Protein AF-A0A3M6JUL6-F1 (afdb_monomer_lite)

Foldseek 3Di:
DDDPVDDDDDDDALVCLQVDDDDLVPDQKDKQWDADPPCVQVFIKIKMAGPQADDDDPDGFHDIKMFGDPDDPVCVVVVVVVQCVVFNADWDDDVRMIGRGPTHDDRHSNVVSVVND

Structure (mmCIF, N/CA/C/O backbone):
data_AF-A0A3M6JUL6-F1
#
_entry.id   AF-A0A3M6JUL6-F1
#
loop_
_atom_site.group_PDB
_atom_site.id
_atom_site.type_symbol
_atom_site.label_atom_id
_atom_site.label_alt_id
_atom_site.label_comp_id
_atom_site.label_asym_id
_atom_site.label_entity_id
_atom_site.label_seq_id
_atom_site.pdbx_PDB_ins_code
_atom_site.Cartn_x
_atom_site.Cartn_y
_atom_site.Cartn_z
_atom_site.occupancy
_atom_site.B_iso_or_equiv
_atom_site.auth_seq_id
_atom_site.auth_comp_id
_atom_site.auth_asym_id
_atom_site.auth_atom_id
_atom_site.pdbx_PDB_model_num
ATOM 1 N N . MET A 1 1 ? 15.401 6.166 -26.094 1.00 45.66 1 MET A N 1
ATOM 2 C CA . MET A 1 1 ? 14.766 6.339 -24.767 1.00 45.66 1 MET A CA 1
ATOM 3 C C . MET A 1 1 ? 15.833 6.148 -23.704 1.00 45.66 1 MET A C 1
ATOM 5 O O . MET A 1 1 ? 16.556 5.165 -23.783 1.00 45.66 1 MET A O 1
ATOM 9 N N . ALA A 1 2 ? 16.001 7.099 -22.782 1.00 38.72 2 ALA A N 1
ATOM 10 C CA . ALA A 1 2 ? 17.011 6.995 -21.730 1.00 38.72 2 ALA A CA 1
ATOM 11 C C . ALA A 1 2 ? 16.761 5.747 -20.867 1.00 38.72 2 ALA A C 1
ATOM 13 O O . ALA A 1 2 ? 15.647 5.542 -20.385 1.00 38.72 2 ALA A O 1
ATOM 14 N N . LYS A 1 3 ? 17.794 4.919 -20.685 1.00 45.34 3 LYS A N 1
ATOM 15 C CA . LYS A 1 3 ? 17.782 3.786 -19.757 1.00 45.34 3 LYS A CA 1
ATOM 16 C C . LYS A 1 3 ? 17.609 4.329 -18.335 1.00 45.34 3 LYS A C 1
ATOM 18 O O . LYS A 1 3 ? 18.520 4.948 -17.787 1.00 45.34 3 LYS A O 1
ATOM 23 N N . LYS A 1 4 ? 16.420 4.159 -17.755 1.00 61.41 4 LYS A N 1
ATOM 24 C CA . LYS A 1 4 ? 16.081 4.582 -16.385 1.00 61.41 4 LYS A CA 1
ATOM 25 C C . LYS A 1 4 ? 16.651 3.582 -15.364 1.00 61.41 4 LYS A C 1
ATOM 27 O O . LYS A 1 4 ? 15.922 3.032 -14.551 1.00 61.41 4 LYS A O 1
ATOM 32 N N . ASP A 1 5 ? 17.956 3.313 -15.425 1.00 57.66 5 ASP A N 1
ATOM 33 C CA . ASP A 1 5 ? 18.569 2.132 -14.788 1.00 57.66 5 ASP A CA 1
ATOM 34 C C . ASP A 1 5 ? 18.646 2.201 -13.248 1.00 57.66 5 ASP A C 1
ATOM 36 O O . ASP A 1 5 ? 18.970 1.201 -12.608 1.00 57.66 5 ASP A O 1
ATOM 40 N N . ARG A 1 6 ? 18.319 3.343 -12.624 1.00 59.38 6 ARG A N 1
ATOM 41 C CA . ARG A 1 6 ? 18.102 3.460 -11.172 1.00 59.38 6 ARG A CA 1
ATOM 42 C C . ARG A 1 6 ? 17.433 4.781 -10.831 1.00 59.38 6 ARG A C 1
ATOM 44 O O . ARG A 1 6 ? 18.004 5.849 -11.036 1.00 59.38 6 ARG A O 1
ATOM 51 N N . MET A 1 7 ? 16.233 4.713 -10.279 1.00 63.41 7 MET A N 1
ATOM 52 C CA . MET A 1 7 ? 15.440 5.885 -9.938 1.00 63.41 7 MET A CA 1
ATOM 53 C C . MET A 1 7 ? 14.912 5.744 -8.517 1.00 63.41 7 MET A C 1
ATOM 55 O O . MET A 1 7 ? 14.349 4.713 -8.176 1.00 63.41 7 MET A O 1
ATOM 59 N N . ARG A 1 8 ? 15.192 6.746 -7.671 1.00 59.88 8 ARG A N 1
ATOM 60 C CA . ARG A 1 8 ? 14.999 6.646 -6.215 1.00 59.88 8 ARG A CA 1
ATOM 61 C C . ARG A 1 8 ? 13.639 7.155 -5.731 1.00 59.88 8 ARG A C 1
ATOM 63 O O . ARG A 1 8 ? 13.105 6.556 -4.815 1.00 59.88 8 ARG A O 1
ATOM 70 N N . TYR A 1 9 ? 13.089 8.214 -6.333 1.00 59.78 9 TYR A N 1
ATOM 71 C CA . TYR A 1 9 ? 11.807 8.804 -5.922 1.00 59.78 9 TYR A CA 1
ATOM 72 C C . TYR A 1 9 ? 11.105 9.456 -7.110 1.00 59.78 9 TYR A C 1
ATOM 74 O O . TYR A 1 9 ? 11.730 10.234 -7.831 1.00 59.78 9 TYR A O 1
ATOM 82 N N . TRP A 1 10 ? 9.834 9.119 -7.316 1.00 66.62 10 TRP A N 1
ATOM 83 C CA . TRP A 1 10 ? 8.982 9.648 -8.380 1.00 66.62 10 TRP A CA 1
ATOM 84 C C . TRP A 1 10 ? 7.619 9.977 -7.776 1.00 66.62 10 TRP A C 1
ATOM 86 O O . TRP A 1 10 ? 7.007 9.115 -7.155 1.00 66.62 10 TRP A O 1
ATOM 96 N N . LYS A 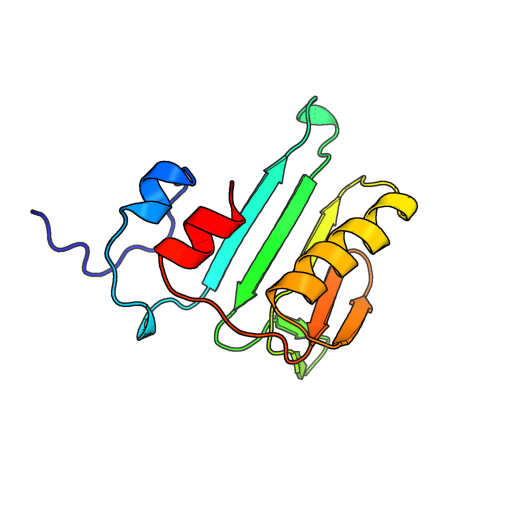1 11 ? 7.152 11.216 -7.954 1.00 81.62 11 LYS A N 1
ATOM 97 C CA . LYS A 1 11 ? 5.733 11.553 -7.813 1.00 81.62 11 LYS A CA 1
ATOM 98 C C . LYS A 1 11 ? 5.137 11.417 -9.207 1.00 81.62 11 LYS A C 1
ATOM 100 O O . LYS A 1 11 ? 5.548 12.156 -10.095 1.00 81.62 11 LYS A O 1
ATOM 105 N N . ILE A 1 12 ? 4.268 10.436 -9.392 1.00 87.50 12 ILE A N 1
ATOM 106 C CA . ILE A 1 12 ? 3.654 10.100 -10.679 1.00 87.50 12 ILE A CA 1
ATOM 107 C C . ILE A 1 12 ? 2.156 9.959 -10.495 1.00 87.50 12 ILE A C 1
ATOM 109 O O . ILE A 1 12 ? 1.696 9.521 -9.438 1.00 87.50 12 ILE A O 1
ATOM 113 N N . THR A 1 13 ? 1.400 10.343 -11.513 1.00 90.31 13 THR A N 1
ATOM 114 C CA . THR A 1 13 ? -0.053 10.169 -11.512 1.00 90.31 13 THR A CA 1
ATOM 115 C C . THR A 1 13 ? -0.421 8.703 -11.759 1.00 90.31 13 THR A C 1
ATOM 117 O O . THR A 1 13 ? 0.392 7.912 -12.247 1.00 90.31 13 THR A O 1
ATOM 120 N N . SER A 1 14 ? -1.664 8.322 -11.459 1.00 90.31 14 SER A N 1
ATOM 121 C CA . SER A 1 14 ? -2.175 6.973 -11.752 1.00 90.31 14 SER A CA 1
ATOM 122 C C . SER A 1 14 ? -2.121 6.637 -13.253 1.00 90.31 14 SER A C 1
ATOM 124 O O . SER A 1 14 ? -1.816 5.501 -13.634 1.00 90.31 14 SER A O 1
ATOM 126 N N . GLU A 1 15 ? -2.332 7.630 -14.121 1.00 90.44 15 GLU A N 1
ATOM 127 C CA . GLU A 1 15 ? -2.239 7.494 -15.580 1.00 90.44 15 GLU A CA 1
ATOM 128 C C . GLU A 1 15 ? -0.798 7.265 -16.058 1.00 90.44 15 GLU A C 1
ATOM 130 O O . GLU A 1 15 ? -0.545 6.401 -16.905 1.00 90.44 15 GLU A O 1
ATOM 135 N N . GLU A 1 16 ? 0.165 7.994 -15.491 1.00 90.75 16 GLU A N 1
ATOM 136 C CA . GLU A 1 16 ? 1.589 7.798 -15.778 1.00 90.75 16 GLU A CA 1
ATOM 137 C C . GLU A 1 16 ? 2.067 6.434 -15.274 1.00 90.75 16 GLU A C 1
ATOM 139 O O . GLU A 1 16 ? 2.752 5.719 -16.007 1.00 90.75 16 GLU A O 1
ATOM 144 N N . MET A 1 17 ? 1.660 6.048 -14.058 1.00 90.94 17 MET A N 1
ATOM 145 C CA . MET A 1 17 ? 1.969 4.755 -13.443 1.00 90.94 17 MET A CA 1
ATOM 146 C C . MET A 1 17 ? 1.481 3.596 -14.318 1.00 90.94 17 MET A C 1
ATOM 148 O O . MET A 1 17 ? 2.242 2.668 -14.576 1.00 90.94 17 MET A O 1
ATOM 152 N N . SER A 1 18 ? 0.267 3.687 -14.866 1.00 89.50 18 SER A N 1
ATOM 153 C CA . SER A 1 18 ? -0.321 2.647 -15.726 1.00 89.50 18 SER A CA 1
ATOM 154 C C . SER A 1 18 ? 0.486 2.375 -17.005 1.00 89.50 18 SER A C 1
ATOM 156 O O . SER A 1 18 ? 0.457 1.264 -17.537 1.00 89.50 18 SER A O 1
ATOM 158 N N . ASN A 1 19 ? 1.227 3.376 -17.490 1.00 88.31 19 ASN A N 1
ATOM 159 C CA . ASN A 1 19 ? 2.086 3.284 -18.674 1.00 88.31 19 ASN A CA 1
ATOM 160 C C . ASN A 1 19 ? 3.576 3.146 -18.322 1.00 88.31 19 ASN A C 1
ATOM 162 O O . ASN A 1 19 ? 4.427 3.046 -19.211 1.00 88.31 19 ASN A O 1
ATOM 166 N N . PHE A 1 20 ? 3.916 3.163 -17.033 1.00 88.31 20 PHE A N 1
ATOM 167 C CA . PHE A 1 20 ? 5.293 3.126 -16.577 1.00 88.31 20 PHE A CA 1
ATOM 168 C C . PHE A 1 20 ? 5.858 1.712 -16.737 1.00 88.31 20 PHE A C 1
ATOM 170 O O . PHE A 1 20 ? 5.227 0.726 -16.362 1.00 88.31 20 PHE A O 1
ATOM 177 N N . ASN A 1 21 ? 7.062 1.605 -17.296 1.00 86.25 21 ASN A N 1
ATOM 178 C CA . ASN A 1 21 ? 7.731 0.328 -17.514 1.00 86.25 21 ASN A CA 1
ATOM 179 C C . ASN A 1 21 ? 9.011 0.264 -16.678 1.00 86.25 21 ASN A C 1
ATOM 181 O O . ASN A 1 21 ? 9.911 1.093 -16.842 1.00 86.25 21 ASN A O 1
ATOM 185 N N . TYR A 1 22 ? 9.075 -0.716 -15.786 1.00 87.69 22 TYR A N 1
ATOM 186 C CA . TYR A 1 22 ? 10.225 -1.039 -14.953 1.00 87.69 22 TYR A CA 1
ATOM 187 C C . TYR A 1 22 ? 10.223 -2.536 -14.651 1.00 87.69 22 TYR A C 1
ATOM 189 O O . TYR A 1 22 ? 9.225 -3.225 -14.838 1.00 87.69 22 TYR A O 1
ATOM 197 N N . ASP A 1 23 ? 11.364 -3.018 -14.175 1.00 89.75 23 ASP A N 1
ATOM 198 C CA . ASP A 1 23 ? 11.511 -4.372 -13.655 1.00 89.75 23 ASP A CA 1
ATOM 199 C C . ASP A 1 23 ? 10.886 -4.442 -12.253 1.00 89.75 23 ASP A C 1
ATOM 201 O O . ASP A 1 23 ? 11.468 -3.947 -11.281 1.00 89.75 23 ASP A O 1
ATOM 205 N N . ASP A 1 24 ? 9.682 -5.004 -12.164 1.00 90.94 24 ASP A N 1
ATOM 206 C CA . ASP A 1 24 ? 8.900 -5.111 -10.930 1.00 90.94 24 ASP A CA 1
ATOM 207 C C . ASP A 1 24 ? 9.632 -5.890 -9.834 1.00 90.94 24 ASP A C 1
ATOM 209 O O . ASP A 1 24 ? 9.525 -5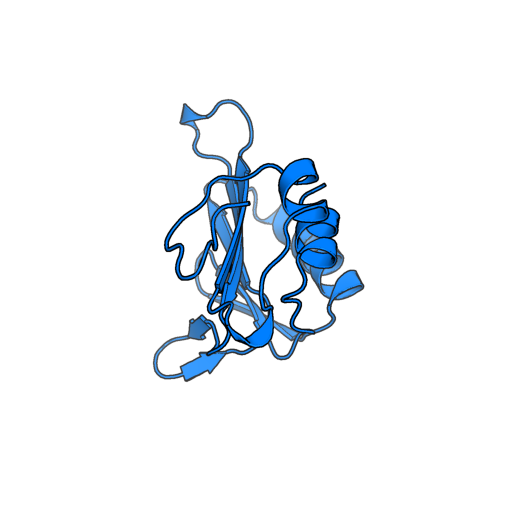.533 -8.659 1.00 90.94 24 ASP A O 1
ATOM 213 N N . THR A 1 25 ? 10.478 -6.857 -10.199 1.00 91.00 25 THR A N 1
ATOM 214 C CA . THR A 1 25 ? 11.325 -7.627 -9.273 1.00 91.00 25 THR A CA 1
ATOM 215 C C . THR A 1 25 ? 12.308 -6.754 -8.494 1.00 91.00 25 THR A C 1
ATOM 217 O O . THR A 1 25 ? 12.751 -7.133 -7.406 1.00 91.00 25 THR A O 1
ATOM 220 N N . LYS A 1 26 ? 12.623 -5.563 -9.017 1.00 89.94 26 LYS A N 1
ATOM 221 C CA . LYS A 1 26 ? 13.528 -4.590 -8.395 1.00 89.94 26 LYS A CA 1
ATOM 222 C C . LYS A 1 26 ? 12.808 -3.519 -7.578 1.00 89.94 26 LYS A C 1
ATOM 224 O O . LYS A 1 26 ? 13.489 -2.732 -6.916 1.00 89.94 26 LYS A O 1
ATOM 229 N N . LEU A 1 27 ? 11.475 -3.462 -7.598 1.00 90.81 27 LEU A N 1
ATOM 230 C CA . LEU A 1 27 ? 10.727 -2.482 -6.815 1.00 90.81 27 LEU A CA 1
ATOM 231 C C . LEU A 1 27 ? 10.745 -2.866 -5.335 1.00 90.81 27 LEU A C 1
ATOM 233 O O . LEU A 1 27 ? 10.212 -3.903 -4.941 1.00 90.81 27 LEU A O 1
ATOM 237 N N . LEU A 1 28 ? 11.377 -2.025 -4.517 1.00 92.31 28 LEU A N 1
ATOM 238 C CA . LEU A 1 28 ? 11.514 -2.258 -3.079 1.00 92.31 28 LEU A CA 1
ATOM 239 C C . LEU A 1 28 ? 10.278 -1.817 -2.301 1.00 92.31 28 LEU A C 1
ATOM 241 O O . LEU A 1 28 ? 9.916 -2.458 -1.317 1.00 92.31 28 LEU A O 1
ATOM 245 N N . ASN A 1 29 ? 9.658 -0.721 -2.722 1.00 93.56 29 ASN A N 1
ATOM 246 C CA . ASN A 1 29 ? 8.460 -0.177 -2.115 1.00 93.56 29 ASN A CA 1
ATOM 247 C C . ASN A 1 29 ? 7.719 0.750 -3.081 1.00 93.56 29 ASN A C 1
ATOM 249 O O . ASN A 1 29 ? 8.294 1.257 -4.046 1.00 93.56 29 ASN A O 1
ATOM 253 N N . TRP A 1 30 ? 6.448 0.985 -2.781 1.00 93.81 30 TRP A N 1
ATOM 254 C CA . TRP A 1 30 ? 5.641 2.036 -3.386 1.00 93.81 30 TRP A CA 1
ATOM 255 C C . TRP A 1 30 ? 4.655 2.586 -2.352 1.00 93.81 30 TRP A C 1
ATOM 257 O O . TRP A 1 30 ? 4.340 1.913 -1.366 1.00 93.81 30 TRP A O 1
ATOM 267 N N . GLU A 1 31 ? 4.188 3.813 -2.579 1.00 93.81 31 GLU A N 1
ATOM 268 C CA . GLU A 1 31 ? 3.131 4.443 -1.791 1.00 93.81 31 GLU A CA 1
ATOM 269 C C . GLU A 1 31 ? 2.093 5.104 -2.708 1.00 93.81 31 GLU A C 1
ATOM 271 O O . GLU A 1 31 ? 2.436 5.629 -3.768 1.00 93.81 31 GLU A O 1
ATOM 276 N N . ILE A 1 32 ? 0.831 5.094 -2.287 1.00 93.56 32 ILE A N 1
ATOM 277 C CA . ILE A 1 32 ? -0.253 5.891 -2.866 1.00 93.56 32 ILE A CA 1
ATOM 278 C C . ILE A 1 32 ? -0.743 6.818 -1.761 1.00 93.56 32 ILE A C 1
ATOM 280 O O . ILE A 1 32 ? -1.239 6.351 -0.736 1.00 93.56 32 ILE A O 1
ATOM 284 N N . LYS A 1 33 ? -0.593 8.129 -1.958 1.00 90.75 33 LYS A N 1
ATOM 285 C CA . LYS A 1 33 ? -1.031 9.139 -0.992 1.00 90.75 33 LYS A CA 1
ATOM 286 C C . LYS A 1 33 ? -2.337 9.779 -1.452 1.00 90.75 33 LYS A C 1
ATOM 288 O O . LYS A 1 33 ? -2.347 10.547 -2.409 1.00 90.75 33 LYS A O 1
ATOM 293 N N . CYS A 1 34 ? -3.414 9.503 -0.730 1.00 88.75 34 CYS A N 1
ATOM 294 C CA . CYS A 1 34 ? -4.726 10.106 -0.920 1.00 88.75 34 CYS A CA 1
ATOM 295 C C . CYS A 1 34 ? -4.869 11.289 0.044 1.00 88.75 34 CYS A C 1
ATOM 297 O O . CYS A 1 34 ? -5.083 11.078 1.237 1.00 88.75 34 CYS A O 1
ATOM 299 N N . VAL A 1 35 ? -4.716 12.518 -0.450 1.00 88.25 35 VAL A N 1
ATOM 300 C CA . VAL A 1 35 ? -4.893 13.755 0.334 1.00 88.25 35 VAL A CA 1
ATOM 301 C C . VAL A 1 35 ? -6.305 14.292 0.104 1.00 88.25 35 VAL A C 1
ATOM 303 O O . VAL A 1 35 ? -6.769 14.306 -1.034 1.00 88.25 35 VAL A O 1
ATOM 306 N N . ARG A 1 36 ? -6.994 14.705 1.171 1.00 87.06 36 ARG A N 1
ATOM 307 C CA . ARG A 1 36 ? -8.285 15.401 1.102 1.00 87.06 36 ARG A CA 1
ATOM 308 C C . ARG A 1 36 ? -8.070 16.898 1.292 1.00 87.06 36 ARG A C 1
ATOM 310 O O . ARG A 1 36 ? -7.210 17.305 2.068 1.00 87.06 36 ARG A O 1
ATOM 317 N N . GLU A 1 37 ? -8.862 17.693 0.586 1.00 81.81 37 GLU A N 1
ATOM 318 C CA . GLU A 1 37 ? -8.919 19.135 0.808 1.00 81.81 37 GLU A CA 1
ATOM 319 C C . GLU A 1 37 ? -9.720 19.452 2.086 1.00 81.81 37 GLU A C 1
ATOM 321 O O . GLU A 1 37 ? -10.677 18.731 2.390 1.00 81.81 37 GLU A O 1
ATOM 326 N N . PRO A 1 38 ? -9.372 20.530 2.806 1.00 85.75 38 PRO A N 1
ATOM 327 C CA . PRO A 1 38 ? -8.256 21.439 2.538 1.00 85.75 38 PRO A CA 1
ATOM 328 C C . PRO A 1 38 ? -6.908 20.865 3.039 1.00 85.75 38 PRO A C 1
ATOM 330 O O . PRO A 1 38 ? -6.838 20.158 4.043 1.00 85.75 38 PRO A O 1
ATOM 333 N N . GLU A 1 39 ? -5.819 21.113 2.297 1.00 79.38 39 GLU A N 1
ATOM 334 C CA . GLU A 1 39 ? -4.518 20.453 2.537 1.00 79.38 39 GLU A CA 1
ATOM 335 C C . GLU A 1 39 ? -3.884 20.794 3.900 1.00 79.38 39 GLU A C 1
ATOM 337 O O . GLU A 1 39 ? -3.103 20.004 4.439 1.00 79.38 39 GLU A O 1
ATOM 342 N N . ASP A 1 40 ? -4.210 21.957 4.461 1.00 85.88 40 ASP A N 1
ATOM 343 C CA . ASP A 1 40 ? -3.713 22.458 5.746 1.00 85.88 40 ASP A CA 1
ATOM 344 C C . ASP A 1 40 ? -4.257 21.679 6.951 1.00 85.88 40 ASP A C 1
ATOM 346 O O . ASP A 1 40 ? -3.600 21.621 7.992 1.00 85.88 40 ASP A O 1
ATOM 350 N N . GLU A 1 41 ? -5.389 20.992 6.796 1.00 85.44 41 GLU A N 1
ATOM 351 C CA . GLU A 1 41 ? -5.927 20.073 7.804 1.00 85.44 41 GLU A CA 1
ATOM 352 C C . GLU A 1 41 ? -5.237 18.698 7.788 1.00 85.44 41 GLU A C 1
ATOM 354 O O . GLU A 1 41 ? -5.478 17.859 8.661 1.00 85.44 41 GLU A O 1
ATOM 359 N N . ALA A 1 42 ? -4.342 18.456 6.823 1.00 85.69 42 ALA A N 1
ATOM 360 C CA . ALA A 1 42 ? -3.538 17.242 6.703 1.00 85.69 42 ALA A CA 1
AT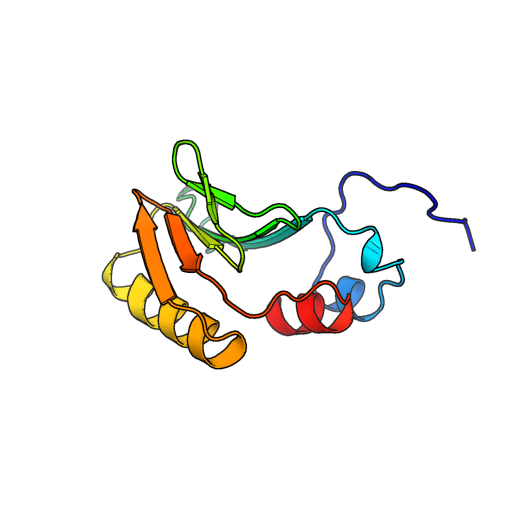OM 361 C C . ALA A 1 42 ? -4.359 15.936 6.744 1.00 85.69 42 ALA A C 1
ATOM 363 O O . ALA A 1 42 ? -3.872 14.904 7.213 1.00 85.69 42 ALA A O 1
ATOM 364 N N . HIS A 1 43 ? -5.588 15.958 6.229 1.00 90.50 43 HIS A N 1
ATOM 365 C CA . HIS A 1 43 ? -6.423 14.776 6.057 1.00 90.50 43 HIS A CA 1
ATOM 366 C C . HIS A 1 43 ? -5.849 13.890 4.950 1.00 90.50 43 HIS A C 1
ATOM 368 O O . HIS A 1 43 ? -5.956 14.216 3.766 1.00 90.50 43 HIS A O 1
ATOM 374 N N . PHE A 1 44 ? -5.223 12.765 5.300 1.00 90.75 44 PHE A N 1
ATOM 375 C CA . PHE A 1 44 ? -4.713 11.849 4.279 1.00 90.75 44 PHE A CA 1
ATOM 376 C C . PHE A 1 44 ? -4.706 10.384 4.696 1.00 90.75 44 PHE A C 1
ATOM 378 O O . PHE A 1 44 ? -4.622 10.038 5.875 1.00 90.75 44 PHE A O 1
ATOM 385 N N . ILE A 1 45 ? -4.734 9.527 3.679 1.00 93.00 45 ILE A N 1
ATOM 386 C CA . ILE A 1 45 ? -4.503 8.087 3.776 1.00 93.00 45 ILE A CA 1
ATOM 387 C C . ILE A 1 45 ? -3.343 7.755 2.845 1.00 93.00 45 ILE A C 1
ATOM 389 O O . ILE A 1 45 ? -3.393 8.051 1.654 1.00 93.00 45 ILE A O 1
ATOM 393 N N . GLY A 1 46 ? -2.281 7.170 3.385 1.00 94.31 46 GLY A N 1
ATOM 394 C CA . GLY A 1 46 ? -1.172 6.641 2.601 1.00 94.31 46 GLY A CA 1
ATOM 395 C C . GLY A 1 46 ? -1.232 5.123 2.591 1.00 94.31 46 GLY A C 1
ATOM 396 O O . GLY A 1 46 ? -1.143 4.525 3.658 1.00 94.31 46 GLY A O 1
ATOM 397 N N . V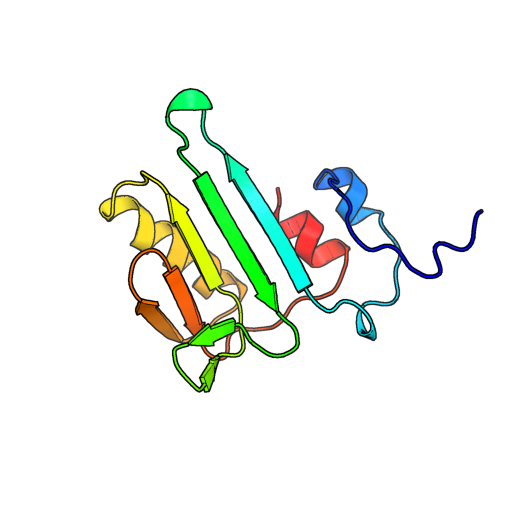AL A 1 47 ? -1.371 4.502 1.423 1.00 96.06 47 VAL A N 1
ATOM 398 C CA . VAL A 1 47 ? -1.287 3.044 1.246 1.00 96.06 47 VAL A CA 1
ATOM 399 C C . VAL A 1 47 ? 0.125 2.694 0.807 1.00 96.06 47 VAL A C 1
ATOM 401 O O . VAL A 1 47 ? 0.651 3.318 -0.108 1.00 96.06 47 VAL A O 1
ATOM 404 N N . PHE A 1 48 ? 0.735 1.703 1.443 1.00 95.88 48 PHE A N 1
ATOM 405 C CA . PHE A 1 48 ? 2.127 1.332 1.251 1.00 95.88 48 PHE A CA 1
ATOM 406 C C . PHE A 1 48 ? 2.270 -0.164 1.026 1.00 95.88 48 PHE A C 1
ATOM 408 O O . PHE A 1 48 ? 1.555 -0.982 1.612 1.00 95.88 48 PHE A O 1
ATOM 415 N N . MET A 1 49 ? 3.302 -0.508 0.267 1.00 95.56 49 MET A N 1
ATOM 416 C CA . MET A 1 49 ? 3.838 -1.856 0.228 1.00 95.56 49 MET A CA 1
ATOM 417 C C . MET A 1 49 ? 5.352 -1.814 0.313 1.00 95.56 49 MET A C 1
ATOM 419 O O . MET A 1 49 ? 6.005 -1.046 -0.395 1.00 95.56 49 MET A O 1
ATOM 423 N N . TYR A 1 50 ? 5.910 -2.689 1.142 1.00 95.38 50 TYR A N 1
ATOM 424 C CA . TYR A 1 50 ? 7.345 -2.891 1.266 1.00 95.38 50 TYR A CA 1
ATOM 425 C C . TYR A 1 50 ? 7.678 -4.343 0.950 1.00 95.38 50 TYR A C 1
ATOM 427 O O . TYR A 1 50 ? 7.167 -5.261 1.592 1.00 95.38 50 TYR A O 1
ATOM 435 N N . ARG A 1 51 ? 8.610 -4.561 0.020 1.00 94.44 51 ARG A N 1
ATOM 436 C CA . ARG A 1 51 ? 9.030 -5.903 -0.403 1.00 94.44 51 ARG A CA 1
ATOM 437 C C . ARG A 1 51 ? 9.560 -6.759 0.733 1.00 94.44 51 ARG A C 1
ATOM 439 O O . ARG A 1 51 ? 9.341 -7.964 0.740 1.00 94.44 51 ARG A O 1
ATOM 446 N N . ASN A 1 52 ? 10.198 -6.143 1.720 1.00 94.44 52 ASN A N 1
ATOM 447 C CA . ASN A 1 52 ? 10.710 -6.838 2.901 1.00 94.44 52 ASN A CA 1
ATOM 448 C C . ASN A 1 52 ? 9.758 -6.751 4.105 1.00 94.44 52 ASN A C 1
ATOM 450 O O . ASN A 1 52 ? 10.143 -7.098 5.216 1.00 94.44 52 ASN A O 1
ATOM 454 N N . GLY A 1 53 ? 8.516 -6.321 3.879 1.00 94.31 53 GLY A N 1
ATOM 455 C CA . GLY A 1 53 ? 7.504 -6.128 4.908 1.00 94.31 53 GLY A CA 1
ATOM 456 C C . GLY A 1 53 ? 7.605 -4.784 5.623 1.00 94.31 53 GLY A C 1
ATOM 457 O O . GLY A 1 53 ? 8.626 -4.092 5.594 1.00 94.31 53 GLY A O 1
ATOM 458 N N . THR A 1 54 ? 6.509 -4.424 6.276 1.00 94.00 54 THR A N 1
ATOM 459 C CA . THR A 1 54 ? 6.374 -3.210 7.079 1.00 94.00 54 THR A CA 1
ATOM 460 C C . THR A 1 54 ? 6.773 -3.507 8.519 1.00 94.00 54 THR A C 1
ATOM 462 O O . THR A 1 54 ? 6.358 -4.513 9.092 1.00 94.00 54 THR A O 1
ATOM 465 N N . ALA A 1 55 ? 7.561 -2.621 9.128 1.00 91.44 55 ALA A N 1
ATOM 466 C CA . ALA A 1 55 ? 8.010 -2.790 10.506 1.00 91.44 55 ALA A CA 1
ATOM 467 C C . ALA A 1 55 ? 6.837 -2.769 11.507 1.00 91.44 55 ALA A C 1
ATOM 469 O O . ALA A 1 55 ? 6.125 -1.764 11.655 1.00 91.44 55 ALA A O 1
ATOM 470 N N . TYR A 1 56 ? 6.699 -3.866 12.243 1.00 89.56 56 TYR A N 1
ATOM 471 C CA . TYR A 1 56 ? 5.778 -4.082 13.349 1.00 89.56 56 TYR A CA 1
ATOM 472 C C . TYR A 1 56 ? 6.596 -4.492 14.587 1.00 89.56 56 TYR A C 1
ATOM 474 O O . TYR A 1 56 ? 6.905 -5.659 14.794 1.00 89.56 56 TYR A O 1
ATOM 482 N N . ASP A 1 57 ? 6.995 -3.502 15.397 1.00 86.94 57 ASP A N 1
ATOM 483 C CA . ASP A 1 57 ? 7.968 -3.701 16.492 1.00 86.94 57 ASP A CA 1
ATOM 484 C C . ASP A 1 57 ? 9.303 -4.247 15.964 1.00 86.94 57 ASP A C 1
ATOM 486 O O . ASP A 1 57 ? 9.935 -3.600 15.132 1.00 86.94 57 ASP A O 1
ATOM 490 N N . TYR A 1 58 ? 9.719 -5.416 16.452 1.00 88.00 58 TYR A N 1
ATOM 491 C CA . TYR A 1 58 ? 10.942 -6.113 16.063 1.00 88.00 58 TYR A CA 1
ATOM 492 C C . TYR A 1 58 ? 10.718 -7.099 14.908 1.00 88.00 58 TYR A C 1
ATOM 494 O O . TYR A 1 58 ? 11.651 -7.795 14.510 1.00 88.00 58 TYR A O 1
ATOM 502 N N . GLU A 1 59 ? 9.498 -7.165 14.371 1.00 90.81 59 GLU A N 1
ATOM 503 C CA . GLU A 1 59 ? 9.123 -8.050 13.272 1.00 90.81 59 GLU A CA 1
ATOM 504 C C . GLU A 1 59 ? 8.753 -7.254 12.014 1.00 90.81 59 GLU A C 1
ATOM 506 O O . GLU A 1 59 ? 8.362 -6.086 12.067 1.00 90.81 59 GLU A O 1
ATOM 511 N N . SER A 1 60 ? 8.854 -7.905 10.858 1.00 92.69 60 SER A N 1
ATOM 512 C CA . SER A 1 60 ? 8.388 -7.368 9.579 1.00 92.69 60 SER A CA 1
ATOM 513 C C . SER A 1 60 ? 7.129 -8.109 9.149 1.00 92.69 60 SER A C 1
ATOM 515 O O . SER A 1 60 ? 7.140 -9.329 8.994 1.00 92.69 60 SER A O 1
ATOM 517 N N . VAL A 1 61 ? 6.045 -7.369 8.928 1.00 95.00 61 VAL A N 1
ATOM 518 C CA . VAL A 1 61 ? 4.765 -7.913 8.461 1.00 95.00 61 VAL A CA 1
ATOM 519 C C . VAL A 1 61 ? 4.689 -7.774 6.947 1.00 95.00 61 VAL A C 1
ATOM 521 O O . VAL A 1 61 ? 4.831 -6.671 6.420 1.00 95.00 61 VAL A O 1
ATOM 524 N N . LYS A 1 62 ? 4.479 -8.888 6.241 1.00 96.06 62 LYS A N 1
ATOM 525 C CA . LYS A 1 62 ? 4.241 -8.888 4.793 1.00 96.06 62 LYS A CA 1
ATOM 526 C C . LYS A 1 62 ? 2.805 -8.491 4.461 1.00 96.06 62 LYS A C 1
ATOM 528 O O . LYS A 1 62 ? 1.893 -8.737 5.251 1.00 96.06 62 LYS A O 1
ATOM 533 N N . GLY A 1 63 ? 2.640 -7.911 3.276 1.00 95.69 63 GLY A N 1
ATOM 534 C CA . GLY A 1 63 ? 1.374 -7.394 2.772 1.00 95.69 63 GLY A CA 1
ATOM 535 C C . GLY A 1 63 ? 1.291 -5.867 2.784 1.00 95.69 63 GLY A C 1
ATOM 536 O O . GLY A 1 63 ? 2.233 -5.161 3.159 1.00 95.69 63 GLY A O 1
ATOM 537 N N . ILE A 1 64 ? 0.137 -5.369 2.356 1.00 96.44 64 ILE A N 1
ATOM 538 C CA . ILE A 1 64 ? -0.198 -3.949 2.303 1.00 96.44 64 ILE A CA 1
ATOM 539 C C . ILE A 1 64 ? -0.404 -3.412 3.719 1.00 96.44 64 ILE A C 1
ATOM 541 O O . ILE A 1 64 ? -1.003 -4.059 4.583 1.00 96.44 64 ILE A O 1
ATOM 545 N N . CYS A 1 65 ? 0.042 -2.185 3.951 1.00 96.44 65 CYS A N 1
ATOM 546 C CA . CYS A 1 65 ? -0.383 -1.406 5.103 1.00 96.44 65 CYS A CA 1
ATOM 547 C C . CYS A 1 65 ? -0.856 -0.029 4.659 1.00 96.44 65 CYS A C 1
ATOM 549 O O . CYS A 1 65 ? -0.497 0.452 3.586 1.00 96.44 65 CYS A O 1
ATOM 551 N N . TYR A 1 66 ? -1.651 0.624 5.492 1.00 96.12 66 TYR A N 1
ATOM 552 C CA . TYR A 1 66 ? -1.954 2.025 5.300 1.00 96.12 66 TYR A CA 1
ATOM 553 C C . TYR A 1 66 ? -1.821 2.808 6.597 1.00 96.12 66 TYR A C 1
ATOM 555 O O . TYR A 1 66 ? -1.987 2.290 7.702 1.00 96.12 66 TYR A O 1
ATOM 563 N N . PHE A 1 67 ? -1.483 4.075 6.425 1.00 94.56 67 PHE A N 1
ATOM 564 C CA . PHE A 1 67 ? -1.356 5.074 7.467 1.00 94.56 67 PHE A CA 1
ATOM 565 C C . PHE A 1 67 ? -2.461 6.090 7.238 1.00 94.56 67 PHE A C 1
ATOM 567 O O . PHE A 1 67 ? -2.730 6.452 6.091 1.00 94.56 67 PHE A O 1
ATOM 574 N N . HIS A 1 68 ? -3.084 6.563 8.304 1.00 93.12 68 HIS A N 1
ATOM 575 C CA . HIS A 1 68 ? -4.094 7.609 8.218 1.00 93.12 68 HIS A CA 1
ATOM 576 C C . HIS A 1 68 ? -3.709 8.782 9.115 1.00 93.12 68 HIS A C 1
ATOM 578 O O . HIS A 1 68 ? -3.116 8.595 10.173 1.00 93.12 68 HIS A O 1
ATOM 584 N N . ASN A 1 69 ? -4.066 9.994 8.709 1.00 93.00 69 ASN A N 1
ATOM 585 C CA . ASN A 1 69 ? -3.899 11.188 9.526 1.00 93.00 69 ASN A CA 1
ATOM 586 C C . ASN A 1 69 ? -5.187 12.007 9.508 1.00 93.00 69 ASN A C 1
ATOM 588 O O . ASN A 1 69 ? -5.739 12.261 8.437 1.00 93.00 69 ASN A O 1
ATOM 592 N N . ASN A 1 70 ? -5.660 12.385 10.696 1.00 90.69 70 ASN A N 1
ATOM 593 C CA . ASN A 1 70 ? -6.890 13.152 10.921 1.00 90.69 70 ASN A CA 1
ATOM 594 C C . ASN A 1 70 ? -8.185 12.546 10.326 1.00 90.69 70 ASN A C 1
ATOM 596 O O . ASN A 1 70 ? -9.210 13.207 10.286 1.00 90.69 70 ASN A O 1
ATOM 600 N N . ILE A 1 71 ? -8.188 11.280 9.902 1.00 89.94 71 ILE A N 1
ATOM 601 C CA . ILE A 1 71 ? -9.390 10.596 9.395 1.00 89.94 71 ILE A CA 1
ATOM 602 C C . ILE A 1 71 ? -10.261 10.093 10.559 1.00 89.94 71 ILE A C 1
ATOM 604 O O . ILE A 1 71 ? -9.729 9.557 11.536 1.00 89.94 71 ILE A O 1
ATOM 608 N N . ASP A 1 72 ? -11.593 10.215 10.456 1.00 90.06 72 ASP A N 1
ATOM 609 C CA . ASP A 1 72 ? -12.514 9.655 11.457 1.00 90.06 72 ASP A CA 1
ATOM 610 C C . ASP A 1 72 ? -12.361 8.125 11.501 1.00 90.06 72 ASP A C 1
ATOM 612 O O . ASP A 1 72 ? -12.409 7.431 10.482 1.00 90.06 72 ASP A O 1
ATOM 616 N N . ARG A 1 73 ? -12.213 7.575 12.712 1.00 89.81 73 ARG A N 1
ATOM 617 C CA . ARG A 1 73 ? -12.101 6.129 12.951 1.00 89.81 73 ARG A CA 1
ATOM 618 C C . ARG A 1 73 ? -13.249 5.322 12.342 1.00 89.81 73 ARG A C 1
ATOM 620 O O . ARG A 1 73 ? -13.058 4.146 12.053 1.00 89.81 73 ARG A O 1
ATOM 627 N N . LYS A 1 74 ? -14.423 5.920 12.141 1.00 93.19 74 LYS A N 1
ATOM 628 C CA . LYS A 1 74 ? -15.584 5.275 11.508 1.00 93.19 74 LYS A CA 1
ATOM 629 C C . LYS A 1 74 ? -15.388 4.997 10.019 1.00 93.19 74 LYS A C 1
ATOM 631 O O . LYS A 1 74 ? -16.057 4.111 9.498 1.00 93.19 74 LYS A O 1
ATOM 636 N N . GLU A 1 75 ? -14.494 5.723 9.351 1.00 91.12 75 GLU A N 1
ATOM 637 C CA . GLU A 1 75 ? -14.191 5.525 7.929 1.00 91.12 75 GLU A CA 1
ATOM 638 C C . GLU A 1 75 ? -13.191 4.382 7.708 1.00 91.12 75 GLU A C 1
ATOM 640 O O . GLU A 1 75 ? -13.203 3.726 6.666 1.00 91.12 75 GLU A O 1
ATOM 645 N N . LEU A 1 76 ? -12.340 4.104 8.704 1.00 93.25 76 LEU A N 1
ATOM 646 C CA . LEU A 1 76 ? -11.276 3.101 8.599 1.00 93.25 76 LEU A CA 1
ATOM 647 C C . LEU A 1 76 ? -11.797 1.703 8.218 1.00 93.25 76 LEU A C 1
ATOM 649 O O . LEU A 1 76 ? -11.230 1.122 7.297 1.00 93.25 76 LEU A O 1
ATOM 653 N N . PRO A 1 77 ? -12.889 1.167 8.805 1.00 95.31 77 PRO A N 1
ATOM 654 C CA . PRO A 1 77 ? -13.395 -0.154 8.436 1.00 95.31 77 PRO A CA 1
ATOM 655 C C . PRO A 1 77 ? -13.813 -0.276 6.968 1.00 95.31 77 PRO A C 1
ATOM 657 O O . PRO A 1 77 ? -13.727 -1.364 6.403 1.00 95.31 77 PRO A O 1
ATOM 660 N N . GLU A 1 78 ? -14.290 0.802 6.343 1.00 94.81 78 GLU A N 1
ATOM 661 C CA . GLU A 1 78 ? -14.661 0.785 4.925 1.00 94.81 78 GLU A CA 1
ATOM 662 C C . GLU A 1 78 ? -13.416 0.706 4.035 1.00 94.81 78 GLU A C 1
ATOM 664 O O . GLU A 1 78 ? -13.361 -0.117 3.120 1.00 94.81 78 GLU A O 1
ATOM 669 N N . ILE A 1 79 ? -12.380 1.477 4.375 1.00 93.19 79 ILE A N 1
ATOM 670 C CA . ILE A 1 79 ? -11.077 1.453 3.698 1.00 93.19 79 ILE A CA 1
ATOM 671 C C . ILE A 1 79 ? -10.414 0.079 3.855 1.00 93.19 79 ILE A C 1
ATOM 673 O O . ILE A 1 79 ? -9.977 -0.512 2.864 1.00 93.19 79 ILE A O 1
ATOM 677 N N . THR A 1 80 ? -10.386 -0.468 5.075 1.00 95.88 80 THR A N 1
ATOM 678 C CA . THR A 1 80 ? -9.866 -1.815 5.341 1.00 95.88 80 THR A CA 1
ATOM 679 C C . THR A 1 80 ? -10.606 -2.853 4.505 1.00 95.88 80 THR A C 1
ATOM 681 O O . THR A 1 80 ? -9.963 -3.640 3.812 1.00 95.88 80 THR A O 1
ATOM 684 N N . LYS A 1 81 ? -11.946 -2.840 4.504 1.00 96.69 81 LYS A N 1
ATOM 685 C CA . LYS A 1 81 ? -12.756 -3.789 3.721 1.00 96.69 81 LYS A CA 1
ATOM 686 C C . LYS A 1 81 ? -12.508 -3.668 2.223 1.00 96.69 81 LYS A C 1
ATOM 688 O O . LYS A 1 81 ? -12.435 -4.689 1.546 1.00 96.69 81 LYS A O 1
ATOM 693 N N . PHE A 1 82 ? -12.369 -2.450 1.704 1.00 95.25 82 PHE A N 1
ATOM 694 C CA . PHE A 1 82 ? -12.038 -2.218 0.299 1.00 95.25 82 PHE A CA 1
ATOM 695 C C . PHE A 1 82 ? -10.695 -2.857 -0.075 1.00 95.25 82 PHE A C 1
ATOM 697 O O . PHE A 1 82 ? -10.611 -3.578 -1.072 1.00 95.25 82 PHE A O 1
ATOM 704 N N . LEU A 1 83 ? -9.659 -2.639 0.739 1.00 95.56 83 LEU A N 1
ATOM 705 C CA . LEU A 1 83 ? -8.335 -3.216 0.508 1.00 95.56 83 LEU A CA 1
ATOM 706 C C . LEU A 1 83 ? -8.342 -4.745 0.684 1.00 95.56 83 LEU A C 1
ATOM 708 O O . LEU A 1 83 ? -7.806 -5.449 -0.170 1.00 95.56 83 LEU A O 1
ATOM 712 N N . GLN A 1 84 ? -9.013 -5.278 1.709 1.00 96.50 84 GLN A N 1
ATOM 713 C CA . GLN A 1 84 ? -9.174 -6.726 1.906 1.00 96.50 84 GLN A CA 1
ATOM 714 C C . GLN A 1 84 ? -9.942 -7.390 0.763 1.00 96.50 84 GLN A C 1
ATOM 716 O O . GLN A 1 84 ? -9.596 -8.490 0.349 1.00 96.50 84 GLN A O 1
ATOM 721 N N . GLY A 1 85 ? -10.963 -6.728 0.216 1.00 96.25 85 GLY A N 1
ATOM 722 C CA . GLY A 1 85 ? -11.709 -7.241 -0.932 1.00 96.25 85 GLY A CA 1
ATOM 723 C C . GLY A 1 85 ? -10.865 -7.350 -2.206 1.00 96.25 85 GLY A C 1
ATOM 724 O O . GLY A 1 85 ? -11.188 -8.153 -3.077 1.00 96.25 85 GLY A O 1
ATOM 725 N N . LYS A 1 86 ? -9.787 -6.562 -2.319 1.00 94.69 86 LYS A N 1
ATOM 726 C CA . LYS A 1 86 ? -8.854 -6.592 -3.456 1.00 94.69 86 LYS A CA 1
ATOM 727 C C . LYS A 1 86 ? -7.659 -7.520 -3.244 1.00 94.69 86 LYS A C 1
ATOM 729 O O . LYS A 1 86 ? -7.227 -8.144 -4.206 1.00 94.69 86 LYS A O 1
ATOM 734 N N . PHE A 1 87 ? -7.121 -7.568 -2.026 1.00 95.50 87 PHE A N 1
ATOM 735 C CA . PHE A 1 87 ? -5.814 -8.175 -1.742 1.00 95.50 87 PHE A CA 1
ATOM 736 C C . PHE A 1 87 ? -5.840 -9.186 -0.594 1.00 95.50 87 PHE A C 1
ATOM 738 O O . PHE A 1 87 ? -4.791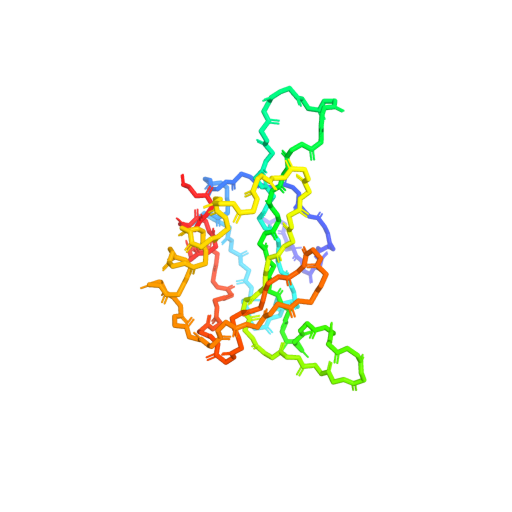 -9.660 -0.171 1.00 95.50 87 PHE A O 1
ATOM 745 N N . ASN A 1 88 ? -7.010 -9.521 -0.052 1.00 96.50 88 ASN A N 1
ATOM 746 C CA . ASN A 1 88 ? -7.146 -10.404 1.104 1.00 96.50 88 ASN A CA 1
ATOM 747 C C . ASN A 1 88 ? -6.366 -9.879 2.331 1.00 96.50 88 ASN A C 1
ATOM 749 O O . ASN A 1 88 ? -6.212 -8.674 2.536 1.00 96.50 88 ASN A O 1
ATOM 753 N N . GLY A 1 89 ? -5.895 -10.795 3.176 1.00 95.44 89 GLY A N 1
ATOM 754 C CA . GLY A 1 89 ? -5.079 -10.492 4.345 1.00 95.44 89 GLY A CA 1
ATOM 755 C C . GLY A 1 89 ? -5.869 -10.249 5.630 1.00 95.44 89 GLY A C 1
ATOM 756 O O . GLY A 1 89 ? -7.052 -9.888 5.648 1.00 95.44 89 GLY A O 1
ATOM 757 N N . LYS A 1 90 ? -5.181 -10.472 6.748 1.00 96.81 90 LYS A N 1
ATOM 758 C CA . LYS A 1 90 ? -5.727 -10.312 8.094 1.00 96.81 90 LYS A CA 1
ATOM 759 C C . LYS A 1 90 ? -5.475 -8.896 8.600 1.00 96.81 90 LYS A C 1
ATOM 761 O O . LYS A 1 90 ? -4.327 -8.472 8.697 1.00 96.81 90 LYS A O 1
ATOM 766 N N . GLU A 1 91 ? -6.543 -8.207 8.981 1.00 96.00 91 GLU A N 1
ATOM 767 C CA . GLU A 1 91 ? -6.460 -6.891 9.613 1.00 96.00 91 GLU A CA 1
ATOM 768 C C . GLU A 1 91 ? -5.697 -6.953 10.947 1.00 96.00 91 GLU A C 1
ATOM 770 O O . GLU A 1 91 ? -5.958 -7.808 11.802 1.00 96.00 91 GLU A O 1
ATOM 775 N N . MET A 1 92 ? -4.750 -6.031 11.118 1.00 95.06 92 MET A N 1
ATOM 776 C CA . MET A 1 92 ? -4.052 -5.744 12.370 1.00 95.06 92 MET A CA 1
ATOM 777 C C . MET A 1 92 ? -3.881 -4.225 12.510 1.00 95.06 92 MET A C 1
ATOM 779 O O . MET A 1 92 ? -3.453 -3.572 11.563 1.00 95.06 92 MET A O 1
ATOM 783 N N . GLU A 1 93 ? -4.167 -3.655 13.681 1.00 93.12 93 GLU A N 1
ATOM 784 C CA . GLU A 1 93 ? -4.037 -2.212 13.956 1.00 93.12 93 GLU A CA 1
ATOM 785 C C . GLU A 1 93 ? -2.874 -1.943 14.921 1.00 93.12 93 GLU A C 1
ATOM 787 O O . GLU A 1 93 ? -2.648 -2.700 15.870 1.00 93.12 93 GLU A O 1
ATOM 792 N N . LYS A 1 94 ? -2.134 -0.850 14.697 1.00 91.38 94 LYS A N 1
ATOM 793 C CA . LYS A 1 94 ? -1.111 -0.351 15.624 1.00 91.38 94 LYS A CA 1
ATOM 794 C C . LYS A 1 94 ? -0.924 1.161 15.526 1.00 91.38 94 LYS A C 1
ATOM 796 O O . LYS A 1 94 ? -0.175 1.650 14.674 1.00 91.38 94 LYS A O 1
ATOM 801 N N . GLY A 1 95 ? -1.511 1.883 16.479 1.00 88.88 95 GLY A N 1
ATOM 802 C CA . GLY A 1 95 ? -1.547 3.346 16.442 1.00 88.88 95 GLY A CA 1
ATOM 803 C C . GLY A 1 95 ? -2.311 3.797 15.201 1.00 88.88 95 GLY A C 1
ATOM 804 O O . GLY A 1 95 ? -3.371 3.252 14.920 1.00 88.88 95 GLY A O 1
ATOM 805 N N . ASP A 1 96 ? -1.729 4.699 14.416 1.00 90.00 96 ASP A N 1
ATOM 806 C CA . ASP A 1 96 ? -2.341 5.223 13.182 1.00 90.00 96 ASP A CA 1
ATOM 807 C C . ASP A 1 96 ? -2.018 4.390 11.928 1.00 90.00 96 ASP A C 1
ATOM 809 O O . ASP A 1 96 ? -1.961 4.898 10.804 1.00 90.00 96 ASP A O 1
ATOM 813 N N . ARG A 1 97 ? -1.723 3.099 12.127 1.00 93.00 97 ARG A N 1
ATOM 814 C CA . ARG A 1 97 ? -1.351 2.150 11.073 1.00 93.00 97 ARG A CA 1
ATOM 815 C C . ARG A 1 97 ? -2.266 0.948 11.095 1.00 93.00 97 ARG A C 1
ATOM 817 O O . ARG A 1 97 ? -2.433 0.318 12.139 1.00 93.00 97 ARG A O 1
ATOM 824 N N . ILE A 1 98 ? -2.744 0.573 9.920 1.00 95.81 98 ILE A N 1
ATOM 825 C CA . ILE A 1 98 ? -3.499 -0.655 9.701 1.00 95.81 98 ILE A CA 1
ATOM 826 C C . ILE A 1 98 ? -2.731 -1.515 8.703 1.00 95.81 98 ILE A C 1
ATOM 828 O O . ILE A 1 98 ? -2.214 -1.034 7.697 1.00 95.81 98 ILE A O 1
ATOM 832 N N . PHE A 1 99 ? -2.613 -2.796 9.016 1.00 96.69 99 PHE A N 1
ATOM 833 C CA . PHE A 1 99 ? -1.888 -3.790 8.242 1.00 96.69 99 PHE A CA 1
ATOM 834 C C . PHE A 1 99 ? -2.878 -4.835 7.752 1.00 96.69 99 PHE A C 1
ATOM 836 O O . PHE A 1 99 ? -3.714 -5.307 8.522 1.00 96.69 99 PHE A O 1
ATOM 843 N N . LEU A 1 100 ? -2.737 -5.243 6.498 1.00 97.25 100 LEU A N 1
ATOM 844 C CA . LEU A 1 100 ? -3.362 -6.443 5.964 1.00 97.25 100 LEU A CA 1
ATOM 845 C C . LEU A 1 100 ? -2.290 -7.520 5.895 1.00 97.25 100 LEU A C 1
ATOM 847 O O . LEU A 1 100 ? -1.641 -7.718 4.867 1.00 97.25 100 LEU A O 1
ATOM 851 N N . LYS A 1 101 ? -2.055 -8.173 7.033 1.00 96.31 101 LYS A N 1
ATOM 852 C CA . LYS A 1 101 ? -1.025 -9.199 7.161 1.00 96.31 101 LYS A CA 1
ATOM 853 C C . LYS A 1 101 ? -1.294 -10.337 6.180 1.00 96.31 101 LYS A C 1
ATOM 855 O O . LYS A 1 101 ? -2.417 -10.838 6.115 1.00 96.31 101 LYS A O 1
ATOM 860 N N . ASP A 1 102 ? -0.243 -10.744 5.475 1.00 96.19 102 ASP A N 1
ATOM 861 C CA . ASP A 1 102 ? -0.268 -11.817 4.478 1.00 96.19 102 ASP A CA 1
ATOM 862 C C . ASP A 1 102 ? -1.273 -11.541 3.335 1.00 96.19 102 ASP A C 1
ATOM 864 O O . ASP A 1 102 ? -1.829 -12.470 2.754 1.00 96.19 102 ASP A O 1
ATOM 868 N N . SER A 1 103 ? -1.532 -10.259 3.034 1.00 96.81 103 SER A N 1
ATOM 869 C CA . SER A 1 103 ? -2.254 -9.851 1.820 1.00 96.81 103 SER A CA 1
ATOM 870 C C . SER A 1 103 ? -1.403 -10.027 0.564 1.00 96.81 103 SER A C 1
ATOM 872 O O . SER A 1 103 ? -0.171 -10.053 0.618 1.00 96.81 103 SER A O 1
ATOM 874 N N . ASP A 1 104 ? -2.085 -10.120 -0.573 1.00 96.69 104 ASP A N 1
ATOM 875 C CA . ASP A 1 104 ? -1.493 -10.254 -1.895 1.00 96.69 104 ASP A CA 1
ATOM 876 C C . ASP A 1 104 ? -0.604 -9.046 -2.227 1.00 96.69 104 ASP A C 1
ATOM 878 O O . ASP A 1 104 ? -1.020 -7.885 -2.163 1.00 96.69 104 ASP A O 1
ATOM 882 N N . GLU A 1 105 ? 0.643 -9.325 -2.609 1.00 94.88 105 GLU A N 1
ATOM 883 C CA . GLU A 1 105 ? 1.628 -8.298 -2.934 1.00 94.88 105 GLU A CA 1
ATOM 884 C C . GLU A 1 105 ? 1.601 -7.954 -4.438 1.00 94.88 105 GLU A C 1
ATOM 886 O O . GLU A 1 105 ? 1.965 -8.765 -5.288 1.00 94.88 105 GLU A O 1
ATOM 891 N N . ILE A 1 106 ? 1.230 -6.718 -4.776 1.00 95.25 106 ILE A N 1
ATOM 892 C CA . ILE A 1 106 ? 1.360 -6.127 -6.112 1.00 95.25 106 ILE A CA 1
ATOM 893 C C . ILE A 1 106 ? 2.644 -5.295 -6.280 1.00 95.25 106 ILE A C 1
ATOM 895 O O . ILE A 1 106 ? 2.973 -4.426 -5.471 1.00 95.25 106 ILE A O 1
ATOM 899 N N . TYR A 1 107 ? 3.353 -5.522 -7.384 1.00 94.50 107 TYR A N 1
ATOM 900 C CA . TYR A 1 107 ? 4.531 -4.737 -7.789 1.00 94.50 107 TYR A CA 1
ATOM 901 C C . TYR A 1 107 ? 4.471 -4.289 -9.245 1.00 94.50 107 TYR A C 1
ATOM 903 O O . TYR A 1 107 ? 5.403 -3.644 -9.715 1.00 94.50 107 TYR A O 1
ATOM 911 N N . SER A 1 108 ? 3.413 -4.647 -9.975 1.00 94.31 108 SER A N 1
ATOM 912 C CA . SER A 1 108 ? 3.286 -4.260 -11.370 1.00 94.31 108 SER A CA 1
ATOM 913 C C . SER A 1 108 ? 2.838 -2.804 -11.474 1.00 94.31 108 SER A C 1
ATOM 915 O O . SER A 1 108 ? 2.057 -2.296 -10.666 1.00 94.31 108 SER A O 1
ATOM 917 N N . SER A 1 109 ? 3.314 -2.117 -12.509 1.00 92.44 109 SER A N 1
ATOM 918 C CA . SER A 1 109 ? 2.925 -0.735 -12.778 1.00 92.44 109 SER A CA 1
ATOM 919 C C . SER A 1 109 ? 1.423 -0.568 -13.002 1.00 92.44 109 SER A C 1
ATOM 921 O O . SER A 1 109 ? 0.821 0.398 -12.536 1.00 92.44 109 SER A O 1
ATOM 923 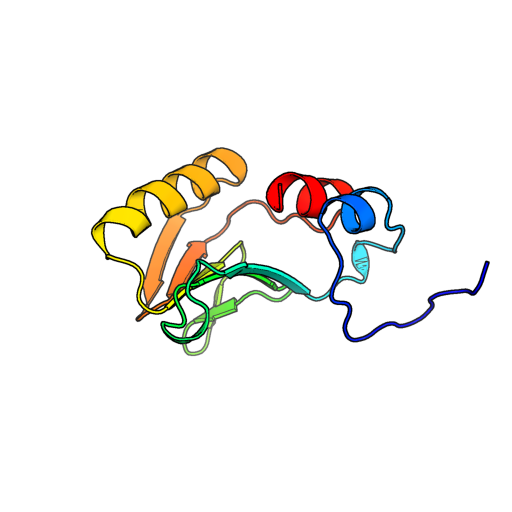N N . LYS A 1 110 ? 0.807 -1.554 -13.657 1.00 93.38 110 LYS A N 1
ATOM 924 C CA . LYS A 1 110 ? -0.621 -1.574 -13.966 1.00 93.38 110 LYS A CA 1
ATOM 925 C C . LYS A 1 110 ? -1.475 -1.732 -12.716 1.00 93.38 110 LYS A C 1
ATOM 927 O O . LYS A 1 110 ? -2.446 -0.999 -12.575 1.00 93.38 110 LYS A O 1
ATOM 932 N N . ASP A 1 111 ? -1.105 -2.635 -11.810 1.00 94.56 111 ASP A N 1
ATOM 933 C CA . ASP A 1 111 ? -1.888 -2.876 -10.593 1.00 94.56 111 ASP A CA 1
ATOM 934 C C . ASP A 1 111 ? -1.826 -1.670 -9.653 1.00 94.56 111 ASP A C 1
ATOM 936 O O . ASP A 1 111 ? -2.852 -1.245 -9.123 1.00 94.56 111 ASP A O 1
ATOM 940 N N . ILE A 1 112 ? -0.641 -1.064 -9.503 1.00 94.31 112 ILE A N 1
ATOM 941 C CA . ILE A 1 112 ? -0.462 0.147 -8.687 1.00 94.31 112 ILE A CA 1
ATOM 942 C C . ILE A 1 112 ? -1.249 1.314 -9.297 1.00 94.31 112 ILE A C 1
ATOM 944 O O . ILE A 1 112 ? -1.971 2.010 -8.586 1.00 94.31 112 ILE A O 1
ATOM 948 N N . GLY A 1 113 ? -1.162 1.507 -10.618 1.00 93.12 113 GLY A N 1
ATOM 949 C CA . GLY A 1 113 ? -1.923 2.541 -11.324 1.00 93.12 113 GLY A CA 1
ATOM 950 C C . GLY A 1 113 ? -3.439 2.350 -11.213 1.00 93.12 113 GLY A C 1
ATOM 951 O O . GLY A 1 113 ? -4.162 3.323 -11.019 1.00 93.12 113 GLY A O 1
ATOM 952 N N . ALA A 1 114 ? -3.918 1.104 -11.276 1.00 93.88 114 ALA A N 1
ATOM 953 C CA . ALA A 1 114 ? -5.332 0.769 -11.129 1.00 93.88 114 ALA A CA 1
ATOM 954 C C . ALA A 1 114 ? -5.850 0.940 -9.693 1.00 93.88 114 ALA A C 1
ATOM 956 O O . ALA A 1 114 ? -7.023 1.260 -9.514 1.00 93.88 114 ALA A O 1
ATOM 957 N N . LEU A 1 115 ? -5.007 0.724 -8.678 1.00 93.62 115 LEU A N 1
ATOM 958 C CA . LEU A 1 115 ? -5.354 0.986 -7.279 1.00 93.62 115 LEU A CA 1
ATOM 959 C C . LEU A 1 115 ? -5.409 2.489 -6.968 1.00 93.62 115 LEU A C 1
ATOM 961 O O . LEU A 1 115 ? -6.219 2.908 -6.149 1.00 93.62 115 LEU A O 1
ATOM 965 N N . ALA A 1 116 ? -4.557 3.288 -7.611 1.00 91.06 116 ALA A N 1
ATOM 966 C CA . ALA A 1 116 ? -4.449 4.732 -7.397 1.00 91.06 116 ALA A CA 1
ATOM 967 C C . ALA A 1 116 ? -5.529 5.568 -8.117 1.00 91.06 116 ALA A C 1
ATOM 969 O O . ALA A 1 116 ? -5.394 6.791 -8.192 1.00 91.06 116 ALA A O 1
ATOM 970 N N . LYS A 1 117 ? -6.545 4.930 -8.703 1.00 86.62 117 LYS A N 1
ATOM 971 C CA . LYS A 1 117 ? -7.607 5.565 -9.488 1.00 86.62 117 LYS A CA 1
ATOM 972 C C . LYS A 1 117 ? -8.938 5.498 -8.753 1.00 86.62 117 LYS A C 1
ATOM 974 O O . LYS A 1 117 ? -9.659 6.515 -8.817 1.00 86.62 117 LYS A O 1
#

pLDDT: mean 89.18, std 11.09, range [38.72, 97.25]

Secondary structure (DSSP, 8-state):
-------------HHHHHH----GGG--EEEEEEEPSSGGGT-EEEEEEETT-EEETTEEE-SEEEEEES--TTTHHHHHHHHHHHH--EEEEETTEEEEET------HHHHHHHT-

Sequence (117 aa):
MAKKDRMRYWKITSEEMSNFNYDDTKLLNWEIKCVREPEDEAHFIGVFMYRNGTAYDYESVKGICYFHNNIDRKELPEITKFLQGKFNGKEMEKGDRIFLKDSDEIYSSKDIGALAK

Radius of gyration: 14.8 Å; chains: 1; bounding box: 34×34×41 Å

=== Feature glossary ===
A reading guide for the features in this record.

Start from the sequence.

  · Sequence gives the chain of amino acids in standard one-letter code (A=alanine, C=cysteine, …, Y=tyrosine), read N→C. It is the only feature that is directly encoded by the gene; all structural features are derived from the folded form of this sequence.

Fold it, and you get atomic coordinates and the backbone conformation that goes with them.

  · Structure coordinates are given as an mmCIF _atom_site loop: one row per atom with element, residue name, chain id, sequence number, and x/y/z position in Å. Only the four main-chain atoms per residue are included here; side chains are omitted to keep the record compact.

  · Backbone dihedral angles. Every residue except chain termini has a φ (preceding-C → N → Cα → C) and a ψ (N → Cα → C → next-N). They are reported in degrees following the IUPAC sign convention. Secondary structure is essentially a statement about which (φ, ψ) basin each residue occupies.

  · Eight-state secondary structure (DSSP): H is the canonical α-helix, G the tighter 3₁₀-helix, I the wider π-helix; E/B are β-structure, T and S are turns and bends, and '-' is everything else. DSSP derives these from the pattern of main-chain N–H···O=C hydrogen bonds, not from the sequence.

  · SS3 is a coarse helix/strand/coil call (letters a/b/c) made by the P-SEA algorithm from inter-Cα distances and dihedrals. It is less detailed than DSSP but needs only Cα positions.

Summarize the fold with a handful of shape descriptors and a per-residue structural alphabet.

  · Radius of gyration (Rg) is the root-mean-square distance of Cα atoms from their centroid — a single number for overall size and compactness. A globular domain of N residues has Rg ≈ 2.2·N^0.38 Å; an extended or disordered chain has a much larger Rg. The Cα contact count is the number of residue pairs whose Cα atoms are within 8 Å and are more than four positions apart in sequence — a standard proxy for tertiary packing density. The bounding box is the smallest axis-aligned box enclosing all Cα atoms.

  · 3Di is Foldseek's structural alphabet. Each residue is assigned one of twenty discrete states based on how its Cα sits relative to its spatial (not sequential) neighbors. Aligning 3Di strings finds structural homologs roughly as well as full 3D superposition, but orders of magnitude faster.

  · Solvent-accessible surface area (SASA) is the area in Å² traced out by the centre of a 1.4 Å probe sphere (a water molecule) rolled over the protein's van der Waals surface (Shrake–Rupley / Lee–Richards construction). Buried residues have near-zero SASA; fully exposed residues can exceed 200 Å². The total SASA scales roughly with the number of surface residues.

Ask how reliable the model is.

  · For AlphaFold models, the B-factor field carries pLDDT — the model's own estimate of local accuracy on a 0–100 scale. Regions with pLDDT<50 should be treated as essentially unmodeled; they often correspond to intrinsically disordered segments.

  · For experimental (PDB) structures, the B-factor (temperature factor) quantifies the positional spread of each atom in the crystal — a combination of thermal vibration and static disorder — in units of Å². High B-factors mark flexible loops or poorly resolved regions; low B-factors mark the rigid, well-ordered core.

  · Predicted Aligned Error (PAE) is an AlphaFold confidence matrix: entry (i, j) is the expected error in the position of residue j, in ångströms, when the prediction is superimposed on the true structure at residue i. Low PAE within a block of residues means that block is internally rigid and well-predicted; high PAE between two blocks means their relative placement is uncertain even if each block individually is confident.

Place it in context: what it resembles, what it is annotated as, and how it looks.

  · Structural nearest neighbors (via Foldseek easy-search vs the PDB). Reported per hit: target PDB id, E-value, and alignment TM-score. A TM-score above ~0.5 is the conventional threshold for 'same fold'.

  · Functional annotations link the protein to curated databases. InterPro entries identify conserved domains and families by matching the sequence against member-database signatures (Pfam, PROSITE, CDD, …). Gene Ontology (GO) terms describe molecular function, biological process, and cellular component in a controlled vocabulary. CATH places the structure in a hierarchical fold classification (Class/Architecture/Topology/Homologous-superfamily). The organism is the source species.

  · The contact map is a binary N×N matrix image: pixel (i, j) is dark where Cα_i and Cα_j are within 8 Å and |i−j|>4. Because the |i−j|>4 filter removes local helical contacts, off-diagonal stripes parallel to the main diagonal indicate parallel β-sheets; stripes perpendicular to it indicate antiparallel β-sheets. The Ramachandran plot scatters every residue's (φ, ψ) pair against the sterically allowed regions. The PAE heatmap renders the predicted-aligned-error matrix.

  · Six rendered views show the 3D structure from the faces of a cube — i.e. along ±x, ±y, ±z. Rendering representation is drawn randomly per protein from cartoon (secondary-structure ribbons), sticks (backbone bonds), or molecular surface; coloring is either N→C rainbow (blue at the N-terminus through red at the C-terminus) or one color per chain.